Protein AF-A0ABD5S1V9-F1 (afdb_monomer_lite)

pLDDT: mean 82.34, std 16.86, range [47.31, 97.88]

Structure (mmCIF, N/CA/C/O backbone):
data_AF-A0ABD5S1V9-F1
#
_entry.id   AF-A0ABD5S1V9-F1
#
loop_
_atom_site.group_PDB
_atom_site.id
_atom_site.type_symbol
_atom_site.label_atom_id
_atom_site.label_alt_id
_atom_site.label_comp_id
_atom_site.label_asym_id
_atom_site.label_entity_id
_atom_site.label_seq_id
_atom_site.pdbx_PDB_ins_code
_atom_site.Cartn_x
_atom_site.Cartn_y
_atom_site.Cartn_z
_atom_site.occupancy
_atom_site.B_iso_or_equiv
_atom_site.auth_seq_id
_atom_site.auth_comp_id
_atom_site.auth_asym_id
_atom_site.auth_atom_id
_atom_site.pdbx_PDB_model_num
ATOM 1 N N . ASP A 1 1 ? 17.427 -4.505 -7.521 1.00 57.38 1 ASP A N 1
ATOM 2 C CA . ASP A 1 1 ? 15.998 -4.742 -7.801 1.00 57.38 1 ASP A CA 1
ATOM 3 C C . ASP A 1 1 ? 15.215 -3.447 -7.747 1.00 57.38 1 ASP A C 1
ATOM 5 O O . ASP A 1 1 ? 15.610 -2.553 -7.008 1.00 57.38 1 ASP A O 1
ATOM 9 N N . SER A 1 2 ? 14.176 -3.306 -8.575 1.00 74.50 2 SER A N 1
ATOM 10 C CA . SER A 1 2 ? 13.304 -2.125 -8.542 1.00 74.50 2 SER A CA 1
ATOM 11 C C . SER A 1 2 ? 12.267 -2.255 -7.416 1.00 74.50 2 SER A C 1
ATOM 13 O O . SER A 1 2 ? 11.905 -3.376 -7.056 1.00 74.50 2 SER A O 1
ATOM 15 N N . PRO A 1 3 ? 11.722 -1.151 -6.882 1.00 71.88 3 PRO A N 1
ATOM 16 C CA . PRO A 1 3 ? 10.673 -1.192 -5.853 1.00 71.88 3 PRO A CA 1
ATOM 17 C C . PRO A 1 3 ? 9.443 -1.999 -6.291 1.00 71.88 3 PRO A C 1
ATOM 19 O O . PRO A 1 3 ? 8.851 -2.747 -5.516 1.00 71.88 3 PRO A O 1
ATOM 22 N N . VAL A 1 4 ? 9.103 -1.909 -7.579 1.00 75.88 4 VAL A N 1
ATOM 23 C CA . VAL A 1 4 ? 8.044 -2.699 -8.217 1.00 75.88 4 VAL A CA 1
ATOM 24 C C . VAL A 1 4 ? 8.365 -4.195 -8.191 1.00 75.88 4 VAL A C 1
ATOM 26 O O . VAL A 1 4 ? 7.480 -5.005 -7.915 1.00 75.88 4 VAL A O 1
ATOM 29 N N . ALA A 1 5 ? 9.621 -4.573 -8.451 1.00 74.38 5 ALA A N 1
ATOM 30 C CA . ALA A 1 5 ? 10.066 -5.957 -8.317 1.00 74.38 5 ALA A CA 1
ATOM 31 C C . ALA A 1 5 ? 10.010 -6.413 -6.851 1.00 74.38 5 ALA A C 1
ATOM 33 O O . ALA A 1 5 ? 9.471 -7.475 -6.574 1.00 74.38 5 ALA A O 1
ATOM 34 N N . ALA A 1 6 ? 10.415 -5.570 -5.899 1.00 71.19 6 ALA A N 1
ATOM 35 C CA . ALA A 1 6 ? 10.335 -5.888 -4.475 1.00 71.19 6 ALA A CA 1
ATOM 36 C C . ALA A 1 6 ? 8.891 -6.137 -3.988 1.00 71.19 6 ALA A C 1
ATOM 38 O O . ALA A 1 6 ? 8.665 -7.055 -3.198 1.00 71.19 6 ALA A O 1
ATOM 39 N N . VAL A 1 7 ? 7.896 -5.380 -4.477 1.00 71.38 7 VAL A N 1
ATOM 40 C CA . VAL A 1 7 ? 6.464 -5.641 -4.198 1.00 71.38 7 VAL A CA 1
ATOM 41 C C . VAL A 1 7 ? 6.026 -6.992 -4.766 1.00 71.38 7 VAL A C 1
ATOM 43 O O . VAL A 1 7 ? 5.304 -7.739 -4.101 1.00 71.38 7 VAL A O 1
ATOM 46 N N . ARG A 1 8 ? 6.477 -7.329 -5.979 1.00 68.62 8 ARG A N 1
ATOM 47 C CA . ARG A 1 8 ? 6.181 -8.622 -6.608 1.00 68.62 8 ARG A CA 1
ATOM 48 C C . ARG A 1 8 ? 6.819 -9.782 -5.838 1.00 68.62 8 ARG A C 1
ATOM 50 O O . ARG A 1 8 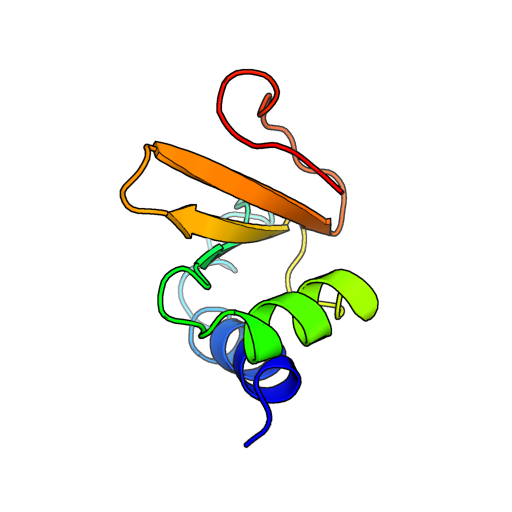? 6.123 -10.756 -5.565 1.00 68.62 8 ARG A O 1
ATOM 57 N N . ASP A 1 9 ? 8.075 -9.637 -5.426 1.00 66.06 9 ASP A N 1
ATOM 58 C CA . ASP A 1 9 ? 8.878 -10.691 -4.796 1.00 66.06 9 ASP A CA 1
ATOM 59 C C . ASP A 1 9 ? 8.516 -10.906 -3.318 1.00 66.06 9 ASP A C 1
ATOM 61 O O . ASP A 1 9 ? 8.461 -12.038 -2.838 1.00 66.06 9 ASP A O 1
ATOM 65 N N . THR A 1 10 ? 8.172 -9.844 -2.579 1.00 60.81 10 THR A N 1
ATOM 66 C CA . THR A 1 10 ? 7.744 -9.954 -1.168 1.00 60.81 10 THR A CA 1
ATOM 67 C C . THR A 1 10 ? 6.444 -10.760 -1.037 1.00 60.81 10 THR A C 1
ATOM 69 O O . THR A 1 10 ? 6.217 -11.427 -0.023 1.00 60.81 10 THR A O 1
ATOM 72 N N . ALA A 1 11 ? 5.614 -10.776 -2.087 1.00 57.38 11 ALA A N 1
ATOM 73 C CA . ALA A 1 11 ? 4.429 -11.625 -2.161 1.00 57.38 11 ALA A CA 1
ATOM 74 C C . ALA A 1 11 ? 4.752 -13.118 -2.408 1.00 57.38 11 ALA A C 1
ATOM 76 O O . ALA A 1 11 ? 3.892 -13.967 -2.152 1.00 57.38 11 ALA A O 1
ATOM 77 N N . GLU A 1 12 ? 5.961 -13.468 -2.868 1.00 51.38 12 GLU A N 1
ATOM 78 C CA . GLU A 1 12 ? 6.367 -14.849 -3.180 1.00 51.38 12 GLU A CA 1
ATOM 79 C C . GLU A 1 12 ? 6.815 -15.639 -1.935 1.00 51.38 12 GLU A C 1
ATOM 81 O O . GLU A 1 12 ? 6.506 -16.825 -1.804 1.00 51.38 12 GLU A O 1
ATOM 86 N N . THR A 1 13 ? 7.476 -15.005 -0.962 1.00 48.19 13 THR A N 1
ATOM 87 C CA . THR A 1 13 ? 8.165 -15.746 0.119 1.00 48.19 13 THR A CA 1
ATOM 88 C C . THR A 1 13 ? 7.241 -16.240 1.247 1.00 48.19 13 THR A C 1
ATOM 90 O O . THR A 1 13 ? 7.633 -17.099 2.034 1.00 48.19 13 THR A O 1
ATOM 93 N N . LYS A 1 14 ? 5.985 -15.770 1.333 1.00 47.47 14 LYS A N 1
ATOM 94 C CA . LYS A 1 14 ? 5.027 -16.175 2.396 1.00 47.47 14 LYS A CA 1
ATOM 95 C C . LYS A 1 14 ? 3.799 -16.956 1.906 1.00 47.47 14 LYS A C 1
ATOM 97 O O . LYS A 1 14 ? 2.993 -17.408 2.719 1.00 47.47 14 LYS A O 1
ATOM 102 N N . THR A 1 15 ? 3.659 -17.181 0.601 1.00 47.31 15 THR A N 1
ATOM 103 C CA . THR A 1 15 ? 2.452 -17.779 -0.002 1.00 47.31 15 THR A CA 1
ATOM 104 C C . THR A 1 15 ? 2.454 -19.309 -0.079 1.00 47.31 15 THR A C 1
ATOM 106 O O . THR A 1 15 ? 1.387 -19.897 -0.253 1.00 47.31 15 THR A O 1
ATOM 109 N N . ASN A 1 16 ? 3.590 -19.993 0.111 1.00 48.53 16 ASN A N 1
ATOM 110 C CA . ASN A 1 16 ? 3.643 -21.455 -0.063 1.00 48.53 16 ASN A CA 1
ATOM 111 C C . ASN A 1 16 ? 3.350 -22.301 1.193 1.00 48.53 16 ASN A C 1
ATOM 113 O O . ASN A 1 16 ? 3.077 -23.489 1.044 1.00 48.53 16 ASN A O 1
ATOM 117 N N . GLY A 1 17 ? 3.347 -21.723 2.402 1.00 47.53 17 GLY A N 1
ATOM 118 C CA . GLY A 1 17 ? 3.155 -22.490 3.647 1.00 47.53 17 GLY A CA 1
ATOM 119 C C . GLY A 1 17 ? 1.876 -22.182 4.433 1.00 47.53 17 GLY A C 1
ATOM 120 O O . GLY A 1 17 ? 1.205 -23.102 4.890 1.00 47.53 17 GLY A O 1
ATOM 121 N N . GLN A 1 18 ? 1.523 -20.902 4.604 1.00 49.94 18 GLN A N 1
ATOM 122 C CA . GLN A 1 18 ? 0.514 -20.507 5.605 1.00 49.94 18 GLN A CA 1
ATOM 123 C C . GLN A 1 18 ? -0.877 -20.175 5.042 1.00 49.94 18 GLN A C 1
ATOM 125 O O . GLN A 1 18 ? -1.862 -20.255 5.768 1.00 49.94 18 GLN A O 1
ATOM 130 N N . LEU A 1 19 ? -0.982 -19.832 3.755 1.00 51.31 19 LEU A N 1
ATOM 131 C CA . LEU A 1 19 ? -2.235 -19.364 3.144 1.00 51.31 19 LEU A CA 1
ATOM 132 C C . LEU A 1 19 ? -3.096 -20.494 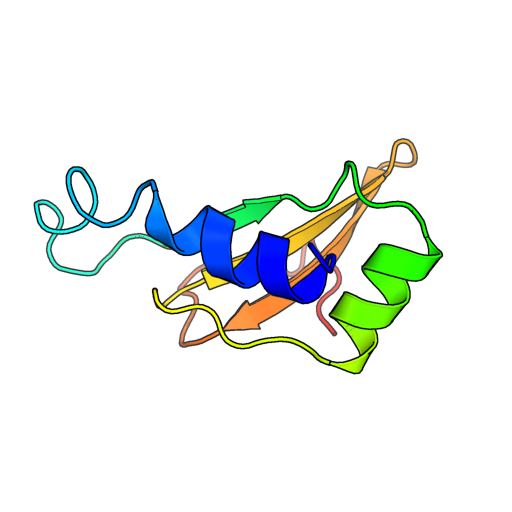2.555 1.00 51.31 19 LEU A C 1
ATOM 134 O O . LEU A 1 19 ? -4.324 -20.418 2.594 1.00 51.31 19 LEU A O 1
ATOM 138 N N . LYS A 1 20 ? -2.480 -21.576 2.055 1.00 48.41 20 LYS A N 1
ATOM 139 C CA . LYS A 1 20 ? -3.211 -22.707 1.448 1.00 48.41 20 LYS A CA 1
ATOM 140 C C . LYS A 1 20 ? -4.044 -23.510 2.453 1.00 48.41 20 LYS A C 1
ATOM 142 O O . LYS A 1 20 ? -5.043 -24.105 2.066 1.00 48.41 20 LYS A O 1
ATOM 147 N N . SER A 1 21 ? -3.676 -23.498 3.731 1.00 49.09 21 SER A N 1
ATOM 148 C CA . SER A 1 21 ? -4.401 -24.184 4.807 1.00 49.09 21 SER A CA 1
ATOM 149 C C . SER A 1 21 ? -5.683 -23.463 5.253 1.00 49.09 21 SER A C 1
ATOM 151 O O . SER A 1 21 ? -6.469 -24.060 5.979 1.00 49.09 21 SER A O 1
ATOM 153 N N . HIS A 1 22 ? -5.933 -22.226 4.796 1.00 52.44 22 HIS A N 1
ATOM 154 C CA . HIS A 1 22 ? -7.088 -21.400 5.195 1.00 52.44 22 HIS A CA 1
ATOM 155 C C . HIS A 1 22 ? -8.090 -21.120 4.056 1.00 52.44 22 HIS A C 1
ATOM 157 O O . HIS A 1 22 ? -8.800 -20.117 4.075 1.00 52.44 22 HIS A O 1
ATOM 163 N N . GLY A 1 23 ? -8.168 -21.993 3.044 1.00 50.03 23 GLY A N 1
ATOM 164 C CA . GLY A 1 23 ? -9.295 -21.993 2.097 1.00 50.03 23 GLY A CA 1
ATOM 165 C C . GLY A 1 23 ? -9.470 -20.715 1.262 1.00 50.03 23 GLY A C 1
ATOM 166 O O . GLY A 1 23 ? -10.584 -20.411 0.853 1.00 50.03 23 GLY A O 1
ATOM 167 N N . GLY A 1 24 ? -8.397 -19.955 1.013 1.00 55.62 24 GLY A N 1
ATOM 168 C CA . GLY A 1 24 ? -8.441 -18.771 0.142 1.00 55.62 24 GLY A CA 1
ATOM 169 C C . GLY A 1 24 ? -9.033 -17.501 0.769 1.00 55.62 24 GLY A C 1
ATOM 170 O O . GLY A 1 24 ? -9.294 -16.550 0.042 1.00 55.62 24 GLY A O 1
ATOM 171 N N . GLY A 1 25 ? -9.229 -17.458 2.092 1.00 66.88 25 GLY A N 1
ATOM 172 C CA . GLY A 1 25 ? -9.915 -16.349 2.774 1.00 66.88 25 GLY A CA 1
ATOM 173 C C . GLY A 1 25 ? -9.038 -15.230 3.352 1.00 66.88 25 GLY A C 1
ATOM 174 O O . GLY A 1 25 ? -9.576 -14.292 3.932 1.00 66.88 25 GLY A O 1
ATOM 175 N N . ALA A 1 26 ? -7.709 -15.306 3.256 1.00 79.69 26 ALA A N 1
ATOM 176 C CA . ALA A 1 26 ? -6.837 -14.299 3.865 1.00 79.69 26 ALA A CA 1
ATOM 177 C C . ALA A 1 26 ? -6.483 -13.168 2.888 1.00 79.69 26 ALA A C 1
ATOM 179 O O . ALA A 1 26 ? -6.134 -13.411 1.731 1.00 79.69 26 ALA A O 1
ATOM 180 N N . VAL A 1 27 ? -6.544 -11.933 3.389 1.00 86.25 27 VAL A N 1
ATOM 181 C CA . VAL A 1 27 ? -6.111 -10.722 2.686 1.00 86.25 27 VAL A CA 1
ATOM 182 C C . VAL A 1 27 ? -4.609 -10.539 2.899 1.00 86.25 27 VAL A C 1
ATOM 184 O O . VAL A 1 27 ? -4.144 -10.503 4.038 1.00 86.25 27 VAL A O 1
ATOM 187 N N . LEU A 1 28 ? -3.838 -10.424 1.818 1.00 88.19 28 LEU A N 1
ATOM 188 C CA . LEU A 1 28 ? -2.414 -10.094 1.893 1.00 88.19 28 LEU A CA 1
ATOM 189 C C . LEU A 1 28 ? -2.232 -8.586 2.095 1.00 88.19 28 LEU A C 1
ATOM 191 O O . LEU A 1 28 ? -2.712 -7.798 1.290 1.00 88.19 28 LEU A O 1
ATOM 195 N N . PHE A 1 29 ? -1.473 -8.195 3.112 1.00 91.81 29 PHE A N 1
ATOM 196 C CA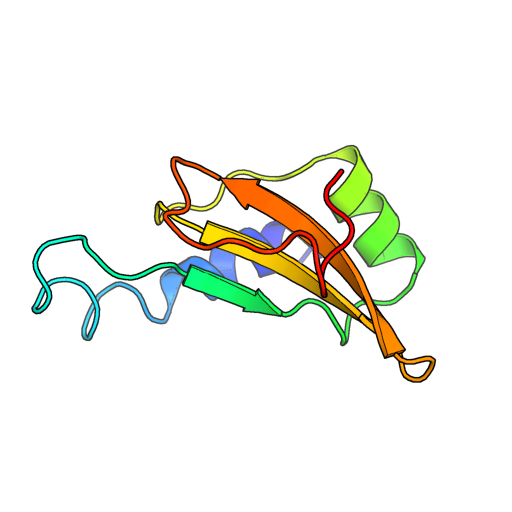 . PHE A 1 29 ? -1.027 -6.816 3.302 1.00 91.81 29 PHE A CA 1
ATOM 197 C C . PHE A 1 29 ? 0.447 -6.698 2.914 1.00 91.81 29 PHE A C 1
ATOM 199 O O . PHE A 1 29 ? 1.292 -7.412 3.458 1.00 91.81 29 PHE A O 1
ATOM 206 N N . VAL A 1 30 ? 0.751 -5.802 1.977 1.00 93.00 30 VAL A N 1
ATOM 207 C CA . VAL A 1 30 ? 2.118 -5.450 1.581 1.00 93.00 30 VAL A CA 1
ATOM 208 C C . VAL A 1 30 ? 2.416 -4.052 2.108 1.00 93.00 30 VAL A C 1
ATOM 210 O O . VAL A 1 30 ? 1.847 -3.073 1.629 1.00 93.00 30 VAL A O 1
ATOM 213 N N . ASP A 1 31 ? 3.287 -3.988 3.111 1.00 94.38 31 ASP A N 1
ATOM 214 C CA . ASP A 1 31 ? 3.724 -2.747 3.746 1.00 94.38 31 ASP A CA 1
ATOM 215 C C . ASP A 1 31 ? 4.938 -2.163 3.010 1.00 94.38 31 ASP A C 1
ATOM 217 O O . ASP A 1 31 ? 6.013 -2.766 2.975 1.00 94.38 31 ASP A O 1
ATOM 221 N N . CYS A 1 32 ? 4.755 -0.979 2.432 1.00 96.06 32 CYS A N 1
ATOM 222 C CA . CYS A 1 32 ? 5.778 -0.202 1.740 1.00 96.06 32 CYS A CA 1
ATOM 223 C C . CYS A 1 32 ? 6.199 1.047 2.536 1.00 96.06 32 CYS A C 1
ATOM 225 O O . CYS A 1 32 ? 6.748 1.982 1.958 1.00 96.06 32 CYS A O 1
ATOM 227 N N . SER A 1 33 ? 5.964 1.100 3.852 1.00 96.06 33 SER A N 1
ATOM 228 C CA . SER A 1 33 ? 6.318 2.246 4.718 1.00 96.06 33 SER A CA 1
ATOM 229 C C . SER A 1 33 ? 7.812 2.580 4.731 1.00 96.06 33 SER A C 1
ATOM 231 O O . SER A 1 33 ? 8.186 3.714 5.019 1.00 96.06 33 SER A O 1
ATOM 233 N N . SER A 1 34 ? 8.674 1.620 4.381 1.00 94.44 34 SER A N 1
ATOM 234 C CA . SER A 1 34 ? 10.117 1.834 4.229 1.00 94.44 34 SER A CA 1
ATOM 235 C C . SER A 1 34 ? 10.525 2.427 2.878 1.00 94.44 34 SER A C 1
ATOM 237 O O . SER A 1 34 ? 11.688 2.798 2.722 1.00 94.44 34 SER A O 1
ATOM 239 N N . PHE A 1 35 ? 9.617 2.506 1.899 1.00 94.81 35 PHE A N 1
ATOM 240 C CA . PHE A 1 35 ? 9.950 3.010 0.569 1.00 94.81 35 PHE A CA 1
ATOM 241 C C . PHE A 1 35 ? 10.146 4.531 0.620 1.00 94.81 35 PHE A C 1
ATOM 243 O O . PHE A 1 35 ? 9.267 5.246 1.127 1.00 94.81 35 PHE A O 1
ATOM 250 N N . PRO A 1 36 ? 11.257 5.043 0.059 1.00 94.94 36 PRO A N 1
ATOM 251 C CA . PRO A 1 36 ? 11.410 6.457 -0.239 1.00 94.94 36 PRO A CA 1
ATOM 252 C C . PRO A 1 36 ? 10.264 6.994 -1.102 1.00 94.94 36 PRO A C 1
ATOM 254 O O . PRO A 1 36 ? 9.510 6.252 -1.736 1.00 94.94 36 PRO A O 1
ATOM 257 N N . ASP A 1 37 ? 10.146 8.314 -1.140 1.00 96.00 37 ASP A N 1
ATOM 258 C CA . ASP A 1 37 ? 9.022 8.993 -1.783 1.00 96.00 37 ASP A CA 1
ATOM 259 C C . ASP A 1 37 ? 8.927 8.693 -3.279 1.00 96.00 37 ASP A C 1
ATOM 261 O O . ASP A 1 37 ? 7.832 8.401 -3.760 1.00 96.00 37 ASP A O 1
ATOM 265 N N . ASP A 1 38 ? 10.063 8.674 -3.973 1.00 96.31 38 ASP A N 1
ATOM 266 C CA . ASP A 1 38 ? 10.135 8.384 -5.407 1.00 96.31 38 ASP A CA 1
ATOM 267 C C . ASP A 1 38 ? 9.781 6.921 -5.717 1.00 96.31 38 ASP A C 1
ATOM 269 O O . ASP A 1 38 ? 9.041 6.635 -6.661 1.00 96.31 38 ASP A O 1
ATOM 273 N N . ASP A 1 39 ? 10.230 5.989 -4.873 1.00 95.94 39 ASP A N 1
ATOM 274 C CA . ASP A 1 39 ? 9.932 4.561 -5.012 1.00 95.94 39 ASP A CA 1
ATOM 275 C C . ASP A 1 39 ? 8.439 4.287 -4.820 1.00 95.94 39 ASP A C 1
ATOM 277 O O . ASP A 1 39 ? 7.820 3.524 -5.568 1.00 95.94 39 ASP A O 1
ATOM 281 N N . TRP A 1 40 ? 7.826 4.947 -3.838 1.00 96.56 40 TRP A N 1
ATOM 282 C CA . TRP A 1 40 ? 6.384 4.877 -3.663 1.00 96.56 40 TRP A CA 1
ATOM 283 C C . TRP A 1 40 ? 5.620 5.576 -4.783 1.00 96.56 40 TRP A C 1
ATOM 285 O O . TRP A 1 40 ? 4.576 5.079 -5.199 1.00 96.56 40 TRP A O 1
ATOM 295 N N . ALA A 1 41 ? 6.117 6.704 -5.295 1.00 96.44 41 ALA A N 1
ATOM 296 C CA . ALA A 1 41 ? 5.502 7.381 -6.430 1.00 96.44 41 ALA A CA 1
ATOM 297 C C . ALA A 1 41 ? 5.451 6.458 -7.659 1.00 96.44 41 ALA A C 1
ATOM 299 O O . ALA A 1 41 ? 4.415 6.390 -8.323 1.00 96.44 41 ALA A O 1
ATOM 300 N N . ALA A 1 42 ? 6.510 5.677 -7.905 1.00 95.94 42 ALA A N 1
ATOM 301 C CA . ALA A 1 42 ? 6.519 4.648 -8.943 1.00 95.94 42 ALA A CA 1
ATOM 302 C C . ALA A 1 42 ? 5.465 3.555 -8.681 1.00 95.94 42 ALA A C 1
ATOM 304 O O . ALA A 1 42 ? 4.660 3.244 -9.560 1.00 95.94 42 ALA A O 1
ATOM 305 N N . VAL A 1 43 ? 5.386 3.025 -7.453 1.00 95.06 43 VAL A N 1
ATOM 306 C CA . VAL A 1 43 ? 4.359 2.036 -7.066 1.00 95.06 43 VAL A CA 1
ATOM 307 C C . VAL A 1 43 ? 2.940 2.589 -7.236 1.00 95.06 43 VAL A C 1
ATOM 309 O O . VAL A 1 43 ? 2.064 1.880 -7.732 1.00 95.06 43 VAL A O 1
ATOM 312 N N . LYS A 1 44 ? 2.707 3.848 -6.858 1.00 95.50 44 LYS A N 1
ATOM 313 C CA . LYS A 1 44 ? 1.418 4.536 -6.985 1.00 95.50 44 LYS A CA 1
ATOM 314 C C . LYS A 1 44 ? 1.024 4.761 -8.443 1.00 95.50 44 LYS A C 1
ATOM 316 O O . LYS A 1 44 ? -0.144 4.592 -8.777 1.00 95.50 44 LYS A O 1
ATOM 321 N N . GLY A 1 45 ? 1.983 5.104 -9.302 1.00 95.50 45 GLY A N 1
ATOM 322 C CA . GLY A 1 45 ? 1.759 5.278 -10.738 1.00 95.50 45 GLY A CA 1
ATOM 323 C C . GLY A 1 45 ? 1.493 3.964 -11.475 1.00 95.50 45 GLY A C 1
ATOM 324 O O . GLY A 1 45 ? 0.633 3.916 -12.351 1.00 95.50 45 GLY A O 1
ATOM 325 N N . GLU A 1 46 ? 2.196 2.888 -11.113 1.00 94.75 46 GLU A N 1
ATOM 326 C CA . GLU A 1 46 ? 2.098 1.600 -11.813 1.00 94.75 46 GLU A CA 1
ATOM 327 C C . GLU A 1 46 ? 1.033 0.655 -11.244 1.00 94.75 46 GLU A C 1
ATOM 329 O O . GLU A 1 46 ? 0.507 -0.188 -11.973 1.00 94.75 46 GLU A O 1
ATOM 334 N N . ARG A 1 47 ? 0.726 0.759 -9.945 1.00 94.25 47 ARG A N 1
ATOM 335 C CA . ARG A 1 47 ? -0.193 -0.127 -9.203 1.00 94.25 47 ARG A CA 1
ATOM 336 C C . ARG A 1 47 ? 0.033 -1.609 -9.543 1.00 94.25 47 ARG A C 1
ATOM 338 O O . ARG A 1 47 ? -0.892 -2.270 -10.043 1.00 94.25 47 ARG A O 1
ATOM 345 N N . PRO A 1 48 ? 1.252 -2.141 -9.328 1.00 90.62 48 PRO A N 1
ATOM 346 C CA . PRO A 1 48 ? 1.622 -3.465 -9.802 1.00 90.62 48 PRO A CA 1
ATOM 347 C C . PRO A 1 48 ? 0.685 -4.562 -9.295 1.00 90.62 48 PRO A C 1
ATOM 349 O O . PRO A 1 48 ? 0.138 -4.516 -8.195 1.00 90.62 48 PRO A O 1
ATOM 352 N N . GLU A 1 49 ? 0.498 -5.581 -10.127 1.00 85.56 49 GLU A N 1
ATOM 353 C CA . GLU A 1 49 ? -0.204 -6.791 -9.719 1.00 85.56 49 GLU A CA 1
ATOM 354 C C . GLU A 1 49 ? 0.578 -7.557 -8.652 1.00 85.56 49 GLU A C 1
ATOM 356 O O . GLU A 1 49 ? 1.806 -7.648 -8.700 1.00 85.56 49 GLU A O 1
ATOM 361 N N . VAL A 1 50 ? -0.165 -8.171 -7.734 1.00 83.25 50 VAL A N 1
ATOM 362 C CA . VAL A 1 50 ? 0.351 -9.131 -6.757 1.00 83.25 50 VAL A CA 1
ATOM 363 C C . VAL A 1 50 ? -0.253 -10.503 -7.035 1.00 83.25 50 VAL A C 1
ATOM 365 O O . VAL A 1 50 ? -1.392 -10.624 -7.491 1.00 83.25 50 VAL A O 1
ATOM 368 N N . ARG A 1 51 ? 0.526 -11.561 -6.793 1.00 77.06 51 ARG A N 1
ATOM 369 C CA . ARG A 1 51 ? 0.125 -12.933 -7.143 1.00 77.06 51 ARG A CA 1
ATOM 370 C C . ARG A 1 51 ? -1.000 -13.486 -6.260 1.00 77.06 51 ARG A C 1
ATOM 372 O O . ARG A 1 51 ? -1.740 -14.354 -6.714 1.00 77.06 51 ARG A O 1
ATOM 379 N N . HIS A 1 52 ? -1.130 -13.006 -5.020 1.00 81.56 52 HIS A N 1
ATOM 380 C CA . HIS A 1 52 ? -2.202 -13.396 -4.098 1.00 81.56 52 HIS A CA 1
ATOM 381 C C . HIS A 1 52 ? -3.325 -12.366 -4.105 1.00 81.56 52 HIS A C 1
ATOM 383 O O . HIS A 1 52 ? -3.063 -11.167 -4.085 1.00 81.56 52 HIS A O 1
ATOM 389 N N . ARG A 1 53 ? -4.574 -12.834 -4.092 1.00 80.62 53 ARG A N 1
ATOM 390 C CA . ARG A 1 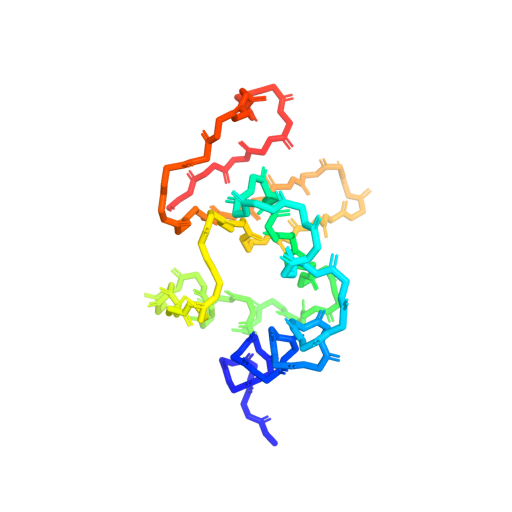53 ? -5.760 -11.985 -3.962 1.00 80.62 53 ARG A CA 1
ATOM 391 C C . ARG A 1 53 ? -6.733 -12.636 -2.971 1.00 80.62 53 ARG A C 1
ATOM 393 O O . ARG A 1 53 ? -6.883 -13.857 -3.028 1.00 80.62 53 ARG A O 1
ATOM 400 N N . PRO A 1 54 ? -7.418 -11.853 -2.123 1.00 89.88 54 PRO A N 1
ATOM 401 C CA . PRO A 1 54 ? -7.365 -10.387 -2.047 1.00 89.88 54 PRO A CA 1
ATOM 402 C C . PRO A 1 54 ? -6.080 -9.831 -1.420 1.00 89.88 54 PRO A C 1
ATOM 404 O O . PRO A 1 54 ? -5.429 -10.506 -0.622 1.00 89.88 54 PRO A O 1
ATOM 407 N N . ALA A 1 55 ? -5.708 -8.605 -1.793 1.00 92.25 55 ALA A N 1
ATOM 408 C CA . ALA A 1 55 ? -4.523 -7.934 -1.272 1.00 92.25 55 ALA A CA 1
ATOM 409 C C . ALA A 1 55 ? -4.659 -6.408 -1.202 1.00 92.25 55 ALA A C 1
ATOM 411 O O . ALA A 1 55 ? -5.384 -5.803 -1.991 1.00 92.25 55 ALA A O 1
ATOM 412 N N . ILE A 1 56 ? -3.898 -5.807 -0.290 1.00 94.38 56 ILE A N 1
ATOM 413 C CA . ILE A 1 56 ? -3.742 -4.367 -0.096 1.00 94.38 56 ILE A CA 1
ATOM 414 C C . ILE A 1 56 ? -2.246 -4.055 -0.119 1.00 94.38 56 ILE A C 1
ATOM 416 O O . ILE A 1 56 ? -1.472 -4.644 0.637 1.00 94.38 56 ILE A O 1
ATOM 420 N N . VAL A 1 57 ? -1.844 -3.118 -0.972 1.00 95.88 57 VAL A N 1
ATOM 421 C CA . VAL A 1 57 ? -0.494 -2.544 -0.975 1.00 95.88 57 VAL A CA 1
ATOM 422 C C . VAL A 1 57 ? -0.604 -1.135 -0.421 1.00 95.88 57 VAL A C 1
ATOM 424 O O . VAL A 1 57 ? -1.352 -0.325 -0.967 1.00 95.88 57 VAL A O 1
ATOM 427 N N . PHE A 1 58 ? 0.101 -0.845 0.668 1.00 97.12 58 PHE A N 1
ATOM 428 C CA . PHE A 1 58 ? -0.059 0.412 1.395 1.00 97.12 58 PHE A CA 1
ATOM 429 C C . PHE A 1 58 ? 1.276 0.987 1.860 1.00 97.12 58 PHE A C 1
ATOM 431 O O . PHE A 1 58 ? 2.280 0.285 1.958 1.00 97.12 58 PHE A O 1
ATOM 438 N N . ARG A 1 59 ? 1.260 2.275 2.191 1.00 97.81 59 ARG A N 1
ATOM 439 C CA . ARG A 1 59 ? 2.350 2.989 2.847 1.00 97.81 59 ARG A CA 1
ATOM 440 C C . ARG A 1 59 ? 1.786 3.807 3.996 1.00 97.81 59 ARG A C 1
ATOM 442 O O . ARG A 1 59 ? 0.918 4.646 3.765 1.00 97.81 59 ARG A O 1
ATOM 449 N N . ALA A 1 60 ? 2.301 3.587 5.200 1.00 97.62 60 ALA A N 1
ATOM 450 C CA . ALA A 1 60 ? 2.053 4.435 6.356 1.00 97.62 60 ALA A CA 1
ATOM 451 C C . ALA A 1 60 ? 3.192 5.448 6.530 1.00 97.62 60 ALA A C 1
ATOM 453 O O . ALA A 1 60 ? 4.348 5.184 6.188 1.00 97.62 60 ALA A O 1
ATOM 454 N N . ARG A 1 61 ? 2.868 6.618 7.076 1.00 96.31 61 ARG A N 1
ATOM 455 C CA . ARG A 1 61 ? 3.824 7.687 7.369 1.00 96.31 61 ARG A CA 1
ATOM 456 C C . ARG A 1 61 ? 3.817 8.050 8.853 1.00 96.31 61 ARG A C 1
ATOM 458 O O . ARG A 1 61 ? 2.818 7.827 9.535 1.00 96.31 61 ARG A O 1
ATOM 465 N N . PRO A 1 62 ? 4.908 8.651 9.368 1.00 95.50 62 PRO A N 1
ATOM 466 C CA . PRO A 1 62 ? 4.979 9.072 10.768 1.00 95.50 62 PRO A CA 1
ATOM 467 C C . PRO A 1 62 ? 3.911 10.092 11.189 1.00 95.50 62 PRO A C 1
ATOM 469 O O . PRO A 1 62 ? 3.622 10.203 12.376 1.00 95.50 62 PRO A O 1
ATOM 472 N N . ASP A 1 63 ? 3.323 10.825 10.239 1.00 94.62 63 ASP A N 1
ATOM 473 C CA . ASP A 1 63 ? 2.212 11.756 10.481 1.00 94.62 63 ASP A CA 1
ATOM 474 C C . ASP A 1 63 ? 0.848 11.056 10.655 1.00 94.62 63 ASP A C 1
ATOM 476 O O . ASP A 1 63 ? -0.164 11.718 10.876 1.00 94.62 63 ASP A O 1
ATOM 480 N N . GLY A 1 64 ? 0.816 9.723 10.574 1.00 93.69 64 GLY A N 1
ATOM 481 C CA . GLY A 1 64 ? -0.390 8.912 10.697 1.00 93.69 64 GLY A CA 1
ATOM 482 C C . GLY A 1 64 ? -1.158 8.737 9.388 1.00 93.69 64 GLY A C 1
ATOM 483 O O . GLY A 1 64 ? -2.158 8.021 9.378 1.00 93.69 64 GLY A O 1
ATOM 484 N N . SER A 1 65 ? -0.709 9.341 8.282 1.00 95.62 65 SER A N 1
ATOM 485 C CA . SER A 1 65 ? -1.321 9.107 6.977 1.00 95.62 65 SER A CA 1
ATOM 486 C C . SER A 1 65 ? -0.997 7.705 6.466 1.00 95.62 65 SER A C 1
ATOM 488 O O . SER A 1 65 ? 0.130 7.215 6.580 1.00 95.62 65 SER A O 1
ATOM 490 N N . VAL A 1 66 ? -2.006 7.053 5.890 1.00 97.88 66 VAL A N 1
ATOM 491 C CA . VAL A 1 66 ? -1.852 5.779 5.192 1.00 97.88 66 VAL A CA 1
ATOM 492 C C . VAL A 1 66 ? -2.534 5.888 3.838 1.00 97.88 66 VAL A C 1
ATOM 494 O O . VAL A 1 66 ? -3.703 6.271 3.748 1.00 97.88 66 VAL A O 1
ATOM 497 N N . GLU A 1 67 ? -1.811 5.546 2.779 1.00 97.69 67 GLU A N 1
ATOM 498 C CA . GLU A 1 67 ? -2.339 5.499 1.414 1.00 97.69 67 GLU A CA 1
ATOM 499 C C . GLU A 1 67 ? -1.988 4.177 0.728 1.00 97.69 67 GLU A C 1
ATOM 501 O O . GLU A 1 67 ? -0.989 3.542 1.066 1.00 97.69 67 GLU A O 1
ATOM 506 N N . GLY A 1 68 ? -2.802 3.738 -0.231 1.00 97.06 68 GLY A N 1
ATOM 507 C CA . GLY A 1 68 ? -2.578 2.460 -0.901 1.00 97.06 68 GLY A CA 1
ATOM 508 C C . GLY A 1 68 ? -3.602 2.118 -1.972 1.00 97.06 68 GLY A C 1
ATOM 509 O O . GLY A 1 68 ? -4.437 2.935 -2.341 1.00 97.06 68 GLY A O 1
ATOM 510 N N . TYR A 1 69 ? -3.545 0.883 -2.462 1.00 96.12 69 TYR A N 1
ATOM 511 C CA . TYR A 1 69 ? -4.505 0.344 -3.422 1.00 96.12 69 TYR A CA 1
ATOM 512 C C . TYR A 1 69 ? -4.813 -1.128 -3.148 1.00 96.12 69 TYR A C 1
ATOM 514 O O . TYR A 1 69 ? -4.017 -1.865 -2.560 1.00 96.12 69 TYR A O 1
ATOM 522 N N . GLU A 1 70 ? -5.971 -1.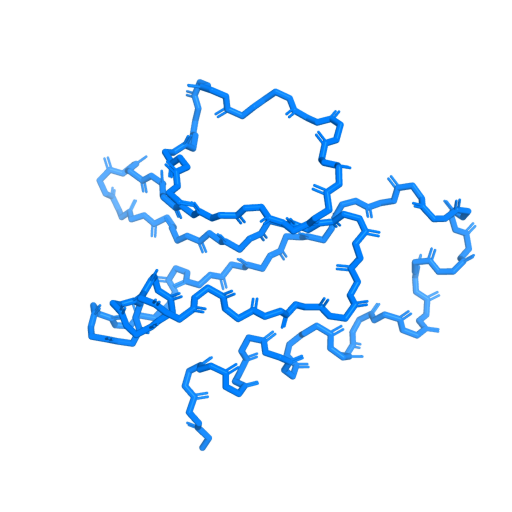562 -3.637 1.00 95.06 70 GLU A N 1
ATOM 523 C CA . GLU A 1 70 ? -6.451 -2.936 -3.513 1.00 95.06 70 GLU A CA 1
ATOM 524 C C . GLU A 1 70 ? -6.213 -3.748 -4.790 1.00 95.06 70 GLU A C 1
ATOM 526 O O . GLU A 1 70 ? -6.185 -3.220 -5.909 1.00 95.06 70 GLU A O 1
ATOM 531 N N . LYS A 1 71 ? -6.092 -5.067 -4.622 1.00 92.25 71 LYS A N 1
ATOM 532 C CA . LYS A 1 71 ? -6.116 -6.059 -5.699 1.00 92.25 71 LYS A CA 1
ATOM 533 C C . LYS A 1 71 ? -7.058 -7.204 -5.332 1.00 92.25 71 LYS A C 1
ATOM 535 O O . LYS A 1 71 ? -6.839 -7.931 -4.364 1.00 92.25 71 LYS A O 1
ATOM 540 N N . GLY A 1 72 ? -8.072 -7.419 -6.168 1.00 89.44 72 GLY A N 1
ATOM 541 C CA . GLY A 1 72 ? -9.146 -8.383 -5.907 1.00 89.44 72 GLY A CA 1
ATOM 542 C C . GLY A 1 72 ? -10.269 -7.797 -5.047 1.00 89.44 72 GLY A C 1
ATOM 543 O O . GLY A 1 72 ? -10.340 -6.589 -4.864 1.00 89.44 72 GLY A O 1
ATOM 544 N N . ASN A 1 73 ? -11.164 -8.657 -4.558 1.00 89.06 73 ASN A N 1
ATOM 545 C CA . ASN A 1 73 ? -12.273 -8.256 -3.691 1.00 89.06 73 ASN A CA 1
ATOM 546 C C . ASN A 1 73 ? -11.828 -8.333 -2.225 1.00 89.06 73 ASN A C 1
ATOM 548 O O . ASN A 1 73 ? -11.739 -9.430 -1.673 1.00 89.06 73 ASN A O 1
ATOM 552 N N . VAL A 1 74 ? -11.493 -7.187 -1.634 1.00 89.62 74 VAL A N 1
ATOM 553 C CA . VAL A 1 74 ? -11.100 -7.075 -0.226 1.00 89.62 74 VAL A CA 1
ATOM 554 C C . VAL A 1 74 ? -12.368 -7.001 0.641 1.00 89.62 74 VAL A C 1
ATOM 556 O O . VAL A 1 74 ? -13.114 -6.033 0.538 1.00 89.62 74 VAL A O 1
ATOM 559 N N . PRO A 1 75 ? -12.632 -7.980 1.527 1.00 88.19 75 PRO A N 1
ATOM 560 C CA . PRO A 1 75 ? -13.831 -7.997 2.366 1.00 88.19 75 PRO A CA 1
ATOM 561 C C . PRO A 1 75 ? -13.638 -7.204 3.675 1.00 88.19 75 PRO A C 1
ATOM 563 O O . PRO A 1 75 ? -14.078 -7.645 4.735 1.00 88.19 75 PRO A O 1
ATOM 566 N N . LEU A 1 76 ? -12.924 -6.076 3.628 1.00 85.88 76 LEU A N 1
ATOM 567 C CA . LEU A 1 76 ? -12.623 -5.224 4.782 1.00 85.88 76 LEU A CA 1
ATOM 568 C C . LEU A 1 76 ? -13.086 -3.799 4.489 1.00 85.88 76 LEU A C 1
ATOM 570 O O . LEU A 1 76 ? -12.850 -3.291 3.398 1.00 85.88 76 LEU A O 1
ATOM 574 N N . ASP A 1 77 ? -13.705 -3.148 5.471 1.00 89.19 77 ASP A N 1
ATOM 575 C CA . ASP A 1 77 ? -13.960 -1.712 5.393 1.00 89.19 77 ASP A CA 1
ATOM 576 C C . ASP A 1 77 ? -12.703 -0.943 5.823 1.00 89.19 77 ASP A C 1
ATOM 578 O O . ASP A 1 77 ? -12.248 -1.059 6.964 1.00 89.19 77 ASP A O 1
ATOM 582 N N . LEU A 1 78 ? -12.122 -0.188 4.890 1.00 88.44 78 LEU A N 1
ATOM 583 C CA . LEU A 1 78 ? -10.872 0.552 5.077 1.00 88.44 78 LEU A CA 1
ATOM 584 C C . LEU A 1 78 ? -11.075 2.074 5.121 1.00 88.44 78 LEU A C 1
ATOM 586 O O . LEU A 1 78 ? -10.106 2.813 5.314 1.00 88.44 78 LEU A O 1
ATOM 590 N N . SER A 1 79 ? -12.312 2.564 4.972 1.00 85.12 79 SER A N 1
ATOM 591 C CA . SER A 1 79 ? -12.579 3.990 4.739 1.00 85.12 79 SER A CA 1
ATOM 592 C C . SER A 1 79 ? -12.163 4.904 5.897 1.00 85.12 79 SER A C 1
ATOM 594 O O . SER A 1 79 ? -12.011 6.107 5.708 1.00 85.12 79 SER A O 1
ATOM 596 N N . GLY A 1 80 ? -11.997 4.355 7.103 1.00 86.81 80 GLY A N 1
ATOM 597 C CA . GLY A 1 80 ? -11.617 5.105 8.303 1.00 86.81 80 GLY A CA 1
ATOM 598 C C . GLY A 1 80 ? -10.111 5.234 8.555 1.00 86.81 80 GLY A C 1
ATOM 599 O O . GLY A 1 80 ? -9.732 5.934 9.489 1.00 86.81 80 GLY A O 1
ATOM 600 N N . GLY A 1 81 ? -9.256 4.558 7.780 1.00 88.94 81 GLY A N 1
ATOM 601 C CA . GLY A 1 81 ? -7.822 4.478 8.095 1.00 88.94 81 GLY A CA 1
ATOM 602 C C . GLY A 1 81 ? -6.874 4.349 6.906 1.00 88.94 81 GLY A C 1
ATOM 603 O O . GLY A 1 81 ? -5.667 4.428 7.109 1.00 88.94 81 GL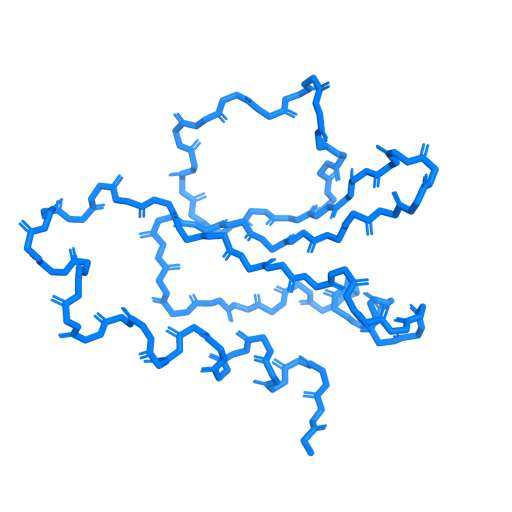Y A O 1
ATOM 604 N N . LEU A 1 82 ? -7.385 4.170 5.685 1.00 94.25 82 LEU A N 1
ATOM 605 C CA . LEU A 1 82 ? -6.579 4.069 4.470 1.00 94.25 82 LEU A CA 1
ATOM 606 C C . LEU A 1 82 ? -7.178 4.932 3.360 1.00 94.25 82 LEU A C 1
ATOM 608 O O . LEU A 1 82 ? -8.340 4.775 2.989 1.00 94.25 82 LEU A O 1
ATOM 612 N N . THR A 1 83 ? -6.358 5.802 2.778 1.00 96.62 83 THR A N 1
ATOM 613 C CA . THR A 1 83 ? -6.727 6.537 1.565 1.00 96.62 83 THR A CA 1
ATOM 614 C C . THR A 1 83 ? -6.403 5.686 0.342 1.00 96.62 83 THR A C 1
ATOM 616 O O . THR A 1 83 ? -5.234 5.484 0.006 1.00 96.62 83 THR A O 1
ATOM 619 N N . LEU A 1 84 ? -7.438 5.173 -0.321 1.00 93.69 84 LEU A N 1
ATOM 620 C CA . LEU A 1 84 ? -7.293 4.356 -1.525 1.00 93.69 84 LEU A CA 1
ATOM 621 C C . LEU A 1 84 ? -7.094 5.219 -2.780 1.00 93.69 84 LEU A C 1
ATOM 623 O O . LEU A 1 84 ? -7.746 6.253 -2.934 1.00 93.69 84 LEU A O 1
ATOM 627 N N . PHE A 1 85 ? -6.224 4.769 -3.686 1.00 92.56 85 PHE A N 1
ATOM 628 C CA . PHE A 1 85 ? -5.992 5.364 -5.007 1.00 92.56 85 PHE A CA 1
ATOM 629 C C . PHE A 1 85 ? -5.967 4.334 -6.139 1.00 92.56 85 PHE A C 1
ATOM 631 O O . PHE A 1 85 ? -5.985 3.104 -5.895 1.00 92.56 85 PHE A O 1
#

Radius of gyration: 12.9 Å; chains: 1; bounding box: 30×36×23 Å

InterPro domains:
  IPR043953 Protein of unknown function DUF5784 [PF19096] (1-78)

Sequence (85 aa):
DSPVAAVRDTAETKTNGQLKSHGGGAVLFVDCSSFPDDDWAAVKGERPEVRHRPAIVFRARPDGSVEGYEKGNVPLDLSGGLTLF

Organism: NCBI:txid1776492

Foldseek 3Di:
DALLVVQQVVLVPPPPPDCVVPPLPDEAEAEPQVPDPVSVVVCVVCVHDYPRPFYWYWHADPVQAIETETDHDDPDDCPVRYHYD

Secondary structure (DSSP, 8-state):
--HHHHHHHHTTTTTTTSSGGGTT-PPEEEE-TTS-HHHHHHHHHH----SSSSEEEEEE-TTS-EEEEEES---S--TTT-EE-